Protein AF-A0A748CV13-F1 (afdb_monomer)

Solvent-accessible surface area (backbone atoms only — not comparable to full-atom values): 3753 Å² total; per-residue (Å²): 87,70,58,40,54,53,38,54,54,52,23,53,55,46,42,46,74,74,68,48,54,91,96,60,79,60,98,58,42,68,61,54,47,52,54,38,47,52,54,31,30,55,75,70,74,48,67,95,48,61,80,75,32,35,49,72,68,64,61,60,66,77,111

Radius of gyration: 13.03 Å; Cα contacts (8 Å, |Δi|>4): 43; chains: 1; bounding box: 25×20×38 Å

Structure 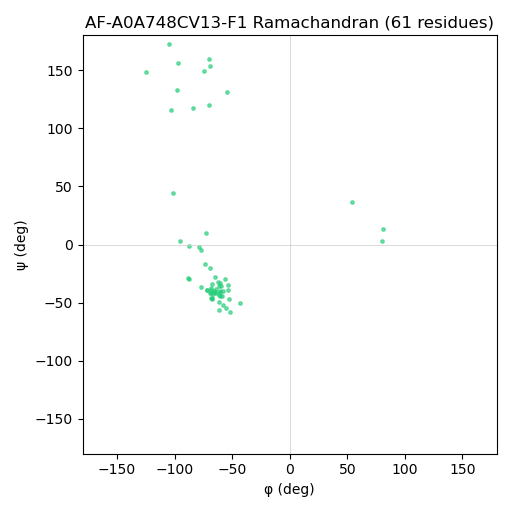(mmCIF, N/CA/C/O backbone):
data_AF-A0A748CV13-F1
#
_entry.id   AF-A0A748CV13-F1
#
loop_
_atom_site.group_PDB
_atom_site.id
_atom_site.type_symbol
_atom_site.label_atom_id
_atom_site.label_alt_id
_atom_site.label_comp_id
_atom_site.label_asym_id
_atom_site.label_entity_id
_atom_site.label_seq_id
_atom_site.pdbx_PDB_ins_code
_atom_site.Cartn_x
_atom_site.Cartn_y
_atom_site.Cartn_z
_atom_site.occupancy
_atom_site.B_iso_or_equiv
_atom_site.auth_seq_id
_atom_site.auth_comp_id
_atom_site.auth_asym_id
_atom_site.auth_atom_id
_atom_site.pdbx_PDB_model_num
ATOM 1 N N . ASP A 1 1 ? -4.626 -7.126 9.955 1.00 87.12 1 ASP A N 1
ATOM 2 C CA . ASP A 1 1 ? -5.746 -6.165 9.994 1.00 87.12 1 ASP A CA 1
ATOM 3 C C . ASP A 1 1 ? -6.389 -6.053 8.615 1.00 87.12 1 ASP A C 1
ATOM 5 O O . ASP A 1 1 ? -5.683 -6.205 7.622 1.00 87.12 1 ASP A O 1
ATOM 9 N N . LYS A 1 2 ? -7.705 -5.820 8.533 1.00 88.69 2 LYS A N 1
ATOM 10 C CA . LYS A 1 2 ? -8.414 -5.688 7.252 1.00 88.69 2 LYS A CA 1
ATOM 11 C C . LYS A 1 2 ? -8.027 -4.415 6.488 1.00 88.69 2 LYS A C 1
ATOM 13 O O . LYS A 1 2 ? -7.927 -4.481 5.267 1.00 88.69 2 LYS A O 1
ATOM 18 N N . ARG A 1 3 ? -7.827 -3.279 7.162 1.00 89.38 3 ARG A N 1
ATOM 19 C CA . ARG A 1 3 ? -7.441 -2.000 6.540 1.00 89.38 3 ARG A CA 1
ATOM 20 C C . ARG A 1 3 ? -6.033 -2.084 5.974 1.00 89.38 3 ARG A C 1
ATOM 22 O O . ARG A 1 3 ? -5.847 -1.778 4.800 1.00 89.38 3 ARG A O 1
ATOM 29 N N . PHE A 1 4 ? -5.097 -2.609 6.767 1.00 89.88 4 PHE A N 1
ATOM 30 C CA . PHE A 1 4 ? -3.760 -2.951 6.292 1.00 89.88 4 PHE A CA 1
ATOM 31 C C . PHE A 1 4 ? -3.827 -3.832 5.033 1.00 89.88 4 PHE A C 1
ATOM 33 O O . PHE A 1 4 ? -3.417 -3.422 3.959 1.00 89.88 4 PHE A O 1
ATOM 40 N N . TYR A 1 5 ? -4.477 -4.994 5.113 1.00 92.12 5 TYR A N 1
ATOM 41 C CA . TYR A 1 5 ? -4.531 -5.915 3.975 1.00 92.12 5 TYR A CA 1
ATOM 42 C C . TYR A 1 5 ? -5.185 -5.310 2.721 1.00 92.12 5 TYR A C 1
ATOM 44 O O . TYR A 1 5 ? -4.770 -5.590 1.601 1.00 92.12 5 TYR A O 1
ATOM 52 N N . THR A 1 6 ? -6.211 -4.473 2.893 1.00 93.69 6 THR A N 1
ATOM 53 C CA . THR A 1 6 ? -6.938 -3.887 1.760 1.00 93.69 6 THR A CA 1
ATOM 54 C C . THR A 1 6 ? -6.077 -2.890 0.978 1.00 93.69 6 THR A C 1
ATOM 56 O O . THR A 1 6 ? -6.117 -2.922 -0.251 1.00 93.69 6 THR A O 1
ATOM 59 N N . HIS A 1 7 ? -5.297 -2.029 1.646 1.00 92.44 7 HIS A N 1
ATOM 60 C CA . HIS A 1 7 ? -4.452 -1.067 0.926 1.00 92.44 7 HIS A CA 1
ATOM 61 C C . HIS A 1 7 ? -3.262 -1.751 0.237 1.00 92.44 7 HIS A C 1
ATOM 63 O O . HIS A 1 7 ? -3.015 -1.470 -0.929 1.00 92.44 7 HIS A O 1
ATOM 69 N N . GLU A 1 8 ? -2.635 -2.739 0.881 1.00 93.50 8 GLU A N 1
ATOM 70 C CA . GLU A 1 8 ? -1.528 -3.528 0.315 1.00 93.50 8 GLU A CA 1
ATOM 71 C C . GLU A 1 8 ? -1.936 -4.295 -0.957 1.00 93.50 8 GLU A C 1
ATOM 73 O O . GLU A 1 8 ? -1.216 -4.334 -1.954 1.00 93.50 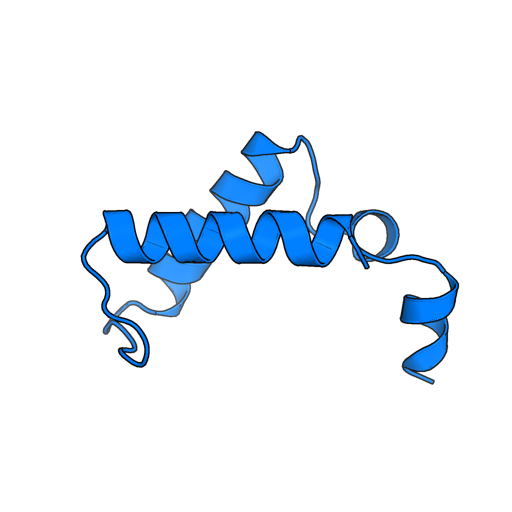8 GLU A O 1
ATOM 78 N N . VAL A 1 9 ? -3.142 -4.878 -0.980 1.00 95.44 9 VAL A N 1
ATOM 79 C CA . VAL A 1 9 ? -3.659 -5.535 -2.195 1.00 95.44 9 VAL A CA 1
ATOM 80 C C . VAL A 1 9 ? -3.866 -4.518 -3.319 1.00 95.44 9 VAL A C 1
ATOM 82 O O . VAL A 1 9 ? -3.540 -4.797 -4.474 1.00 95.44 9 VAL A O 1
ATOM 85 N N . ARG A 1 10 ? -4.378 -3.325 -2.997 1.00 95.75 10 ARG A N 1
ATOM 86 C CA . ARG A 1 10 ? -4.565 -2.255 -3.981 1.00 95.75 10 ARG A CA 1
ATOM 87 C C . ARG A 1 10 ? -3.230 -1.706 -4.490 1.00 95.75 10 ARG A C 1
ATOM 89 O O . ARG A 1 10 ? -3.128 -1.339 -5.661 1.00 95.75 10 ARG A O 1
ATOM 96 N N . GLU A 1 11 ? -2.215 -1.674 -3.635 1.00 95.56 11 GLU A N 1
ATOM 97 C CA . GLU A 1 11 ? -0.843 -1.324 -3.990 1.00 95.56 11 GLU A CA 1
ATOM 98 C C . GLU A 1 11 ? -0.281 -2.315 -5.010 1.00 95.56 11 GLU A C 1
ATOM 100 O O . GLU A 1 11 ? 0.159 -1.905 -6.086 1.00 95.56 11 GLU A O 1
ATOM 105 N N . LEU A 1 12 ? -0.418 -3.619 -4.754 1.00 94.56 12 LEU A N 1
ATOM 106 C CA . LEU A 1 12 ? -0.001 -4.668 -5.688 1.00 94.56 12 LEU A CA 1
ATOM 107 C C . LEU A 1 12 ? -0.698 -4.557 -7.057 1.00 94.56 12 LEU A C 1
ATOM 109 O O . LEU A 1 12 ? -0.074 -4.741 -8.104 1.00 94.56 12 LEU A O 1
ATOM 113 N N . GLU A 1 13 ? -1.991 -4.230 -7.089 1.00 95.25 13 GLU A N 1
ATOM 114 C CA . GLU A 1 13 ? -2.698 -3.984 -8.352 1.00 95.25 13 GLU A CA 1
ATOM 115 C C . GLU A 1 13 ? -2.102 -2.807 -9.138 1.00 95.25 13 GLU A C 1
ATOM 117 O O . GLU A 1 13 ? -2.046 -2.852 -10.370 1.00 95.25 13 GLU A O 1
ATOM 122 N N . ARG A 1 14 ? -1.627 -1.764 -8.447 1.00 95.31 14 ARG A N 1
ATOM 123 C CA . ARG A 1 14 ? -0.958 -0.619 -9.079 1.00 95.31 14 ARG A CA 1
ATOM 124 C C . ARG A 1 14 ? 0.432 -0.983 -9.591 1.00 95.31 14 ARG A C 1
ATOM 126 O O . ARG A 1 14 ? 0.756 -0.591 -10.708 1.00 95.31 14 ARG A O 1
ATOM 133 N N . TYR A 1 15 ? 1.200 -1.789 -8.859 1.00 95.06 15 TYR A N 1
ATOM 134 C CA . TYR A 1 15 ? 2.456 -2.364 -9.362 1.00 95.06 15 TYR A CA 1
ATOM 135 C C . TYR A 1 15 ? 2.253 -3.080 -10.702 1.00 95.06 15 TYR A C 1
ATOM 137 O O . TYR A 1 15 ? 2.962 -2.816 -11.676 1.00 95.06 15 TYR A O 1
ATOM 145 N N . ARG A 1 16 ? 1.216 -3.919 -10.793 1.00 94.56 16 ARG A N 1
ATOM 146 C CA . ARG A 1 16 ? 0.864 -4.622 -12.035 1.00 94.56 16 ARG A CA 1
ATOM 147 C C . ARG A 1 16 ? 0.437 -3.664 -13.146 1.00 94.56 16 ARG A C 1
ATOM 149 O O . ARG A 1 16 ? 0.808 -3.872 -14.299 1.00 94.56 16 ARG A O 1
ATOM 156 N N . ALA A 1 17 ? -0.296 -2.599 -12.818 1.00 94.25 17 ALA A N 1
ATOM 157 C CA . ALA A 1 17 ? -0.678 -1.563 -13.782 1.00 94.25 17 ALA A CA 1
ATOM 158 C C . ALA A 1 17 ? 0.529 -0.781 -14.336 1.00 94.25 17 ALA A C 1
ATOM 160 O O . ALA A 1 17 ? 0.485 -0.327 -15.478 1.00 94.25 17 ALA A O 1
ATOM 161 N N . LEU A 1 18 ? 1.615 -0.668 -13.563 1.00 93.56 18 LEU A N 1
ATOM 162 C CA . LEU A 1 18 ? 2.900 -0.116 -14.007 1.00 93.56 18 LEU A CA 1
ATOM 163 C C . LEU A 1 18 ? 3.733 -1.109 -14.839 1.00 93.56 18 LEU A C 1
ATOM 165 O O . LEU A 1 18 ? 4.808 -0.756 -15.317 1.00 93.56 18 LEU A O 1
ATOM 169 N N . GLY A 1 19 ? 3.252 -2.342 -15.033 1.00 94.81 19 GLY A N 1
ATOM 170 C CA . GLY A 1 19 ? 3.957 -3.389 -15.775 1.00 94.81 19 GLY A CA 1
ATOM 171 C C . GLY A 1 19 ? 5.034 -4.109 -14.964 1.00 94.81 19 GLY A C 1
ATOM 172 O O . GLY A 1 19 ? 5.849 -4.828 -15.541 1.00 94.81 19 GLY A O 1
ATOM 173 N N . ILE A 1 20 ? 5.048 -3.939 -13.640 1.00 94.06 20 ILE A N 1
ATOM 174 C CA . ILE A 1 20 ? 5.997 -4.620 -12.759 1.00 94.06 20 ILE A CA 1
ATOM 175 C C . ILE A 1 20 ? 5.440 -6.006 -12.448 1.00 94.06 20 ILE A C 1
ATOM 177 O O . ILE A 1 20 ? 4.353 -6.147 -11.885 1.00 94.06 20 ILE A O 1
ATOM 181 N N . ALA A 1 21 ? 6.177 -7.032 -12.867 1.00 91.31 21 ALA A N 1
ATOM 182 C CA . ALA A 1 21 ? 5.793 -8.418 -12.657 1.00 91.31 21 ALA A CA 1
ATOM 183 C C . ALA A 1 21 ? 6.003 -8.845 -11.199 1.00 91.31 21 ALA A C 1
ATOM 185 O O . ALA A 1 21 ? 6.938 -8.397 -10.531 1.00 91.31 21 ALA A O 1
ATOM 186 N N . ASP A 1 22 ? 5.172 -9.776 -10.734 1.00 88.94 22 ASP A N 1
ATOM 187 C CA . ASP A 1 22 ? 5.311 -10.377 -9.410 1.00 88.94 22 ASP A CA 1
ATOM 188 C C . ASP A 1 22 ? 6.732 -10.970 -9.244 1.00 88.94 22 ASP A C 1
ATOM 190 O O . ASP A 1 22 ? 7.238 -11.677 -10.118 1.00 88.94 22 ASP A O 1
ATOM 194 N N . GLY A 1 23 ? 7.395 -10.659 -8.125 1.00 88.75 23 GLY A N 1
ATOM 195 C CA . GLY A 1 23 ? 8.767 -11.104 -7.838 1.00 88.75 23 GLY A CA 1
ATOM 196 C C . GLY A 1 23 ? 9.878 -10.293 -8.517 1.00 88.75 23 GLY A C 1
ATOM 197 O O . GLY A 1 23 ? 11.050 -10.633 -8.363 1.00 88.75 23 GLY A O 1
ATOM 198 N N . THR A 1 24 ? 9.540 -9.224 -9.245 1.00 91.56 24 THR A N 1
ATOM 199 C CA . THR A 1 24 ? 10.514 -8.291 -9.828 1.00 91.56 24 THR A CA 1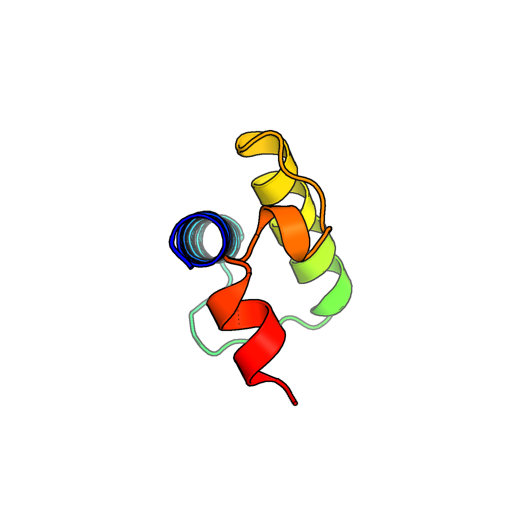
ATOM 200 C C . THR A 1 24 ? 10.677 -7.063 -8.940 1.00 91.56 24 THR A C 1
ATOM 202 O O . THR A 1 24 ? 9.693 -6.453 -8.532 1.00 91.56 24 THR A O 1
ATOM 205 N N . VAL A 1 25 ? 11.926 -6.672 -8.684 1.00 90.19 25 VAL A N 1
ATOM 206 C CA . VAL A 1 25 ? 12.268 -5.421 -7.998 1.00 90.19 25 VAL A CA 1
ATOM 207 C C . VAL A 1 25 ? 12.747 -4.426 -9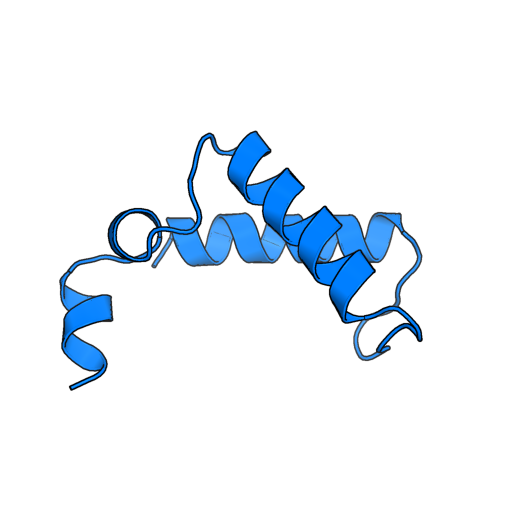.061 1.00 90.19 25 VAL A C 1
ATOM 209 O O . VAL A 1 25 ? 13.735 -4.723 -9.738 1.00 90.19 25 VAL A O 1
ATOM 212 N N . PRO A 1 26 ? 12.043 -3.303 -9.291 1.00 91.44 26 PRO A N 1
ATOM 213 C CA . PRO A 1 26 ? 12.486 -2.297 -10.253 1.00 91.44 26 PRO A CA 1
ATOM 214 C C . PRO A 1 26 ? 13.737 -1.567 -9.736 1.00 91.44 26 PRO A C 1
ATOM 216 O O . PRO A 1 26 ? 14.011 -1.561 -8.542 1.00 91.44 26 PRO A O 1
ATOM 219 N N . GLU A 1 27 ? 14.503 -0.936 -10.629 1.00 92.75 27 GLU A N 1
ATOM 220 C CA . GLU A 1 27 ? 15.736 -0.217 -10.255 1.00 92.75 27 GLU A CA 1
ATOM 221 C C . GLU A 1 27 ? 15.466 0.962 -9.303 1.00 92.75 27 GLU A C 1
ATOM 223 O O . GLU A 1 27 ? 16.275 1.254 -8.428 1.00 92.75 27 GLU A O 1
ATOM 228 N N . ASN A 1 28 ? 14.306 1.607 -9.442 1.00 92.75 28 ASN A N 1
ATOM 229 C CA . ASN A 1 28 ? 13.818 2.671 -8.568 1.00 92.75 28 ASN A CA 1
ATOM 230 C C . ASN A 1 28 ? 12.759 2.159 -7.572 1.00 92.75 28 ASN A C 1
ATOM 232 O O . ASN A 1 28 ? 11.725 2.798 -7.371 1.00 92.75 28 ASN A O 1
ATOM 236 N N . ASP A 1 29 ? 13.010 0.996 -6.965 1.00 93.25 29 ASP A N 1
ATOM 237 C CA . ASP A 1 29 ? 12.124 0.298 -6.021 1.00 93.25 29 ASP A CA 1
ATOM 238 C C . ASP A 1 29 ? 11.471 1.203 -4.979 1.00 93.25 29 ASP A C 1
ATOM 240 O O . ASP A 1 29 ? 10.248 1.192 -4.854 1.00 93.25 29 ASP A O 1
ATOM 244 N N . TYR A 1 30 ? 12.258 2.028 -4.294 1.00 93.44 30 TYR A N 1
ATOM 245 C CA . TYR A 1 30 ? 11.765 2.929 -3.262 1.00 93.44 30 TYR A CA 1
ATOM 246 C C . TYR A 1 30 ? 10.800 3.982 -3.814 1.00 93.44 30 TYR A C 1
ATOM 248 O O . TYR A 1 30 ? 9.780 4.274 -3.196 1.00 93.44 30 TYR A O 1
ATOM 256 N N . GLU A 1 31 ? 11.104 4.561 -4.977 1.00 95.75 31 GLU A N 1
ATOM 257 C CA . GLU A 1 31 ? 10.257 5.585 -5.594 1.00 95.75 31 GLU A CA 1
ATOM 258 C C . GLU A 1 31 ? 8.937 4.981 -6.070 1.00 95.75 31 GLU A C 1
ATOM 260 O O . GLU A 1 31 ? 7.867 5.534 -5.804 1.00 95.75 31 GLU A O 1
ATOM 265 N N . VAL A 1 32 ? 9.011 3.834 -6.751 1.00 95.25 32 VAL A N 1
ATOM 266 C CA . VAL A 1 32 ? 7.828 3.096 -7.194 1.00 95.25 32 VAL A CA 1
ATOM 267 C C . VAL A 1 32 ? 6.962 2.753 -5.992 1.0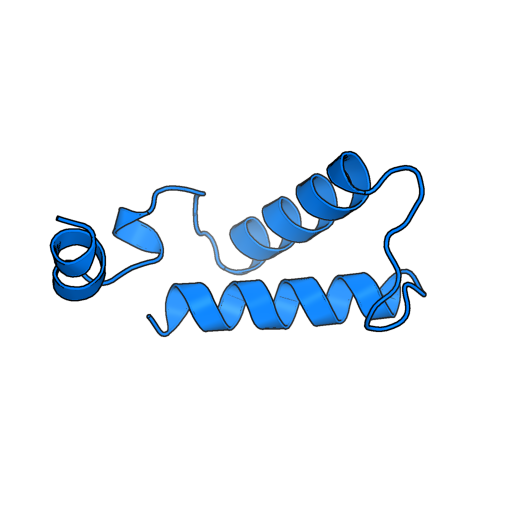0 95.25 32 VAL A C 1
ATOM 269 O O . VAL A 1 32 ? 5.786 3.108 -6.001 1.00 95.25 32 VAL A O 1
ATOM 272 N N . TRP A 1 33 ? 7.557 2.142 -4.964 1.00 95.31 33 TRP A N 1
ATOM 273 C CA . TRP A 1 33 ? 6.880 1.777 -3.725 1.00 95.31 33 TRP A CA 1
ATOM 274 C C . TRP A 1 33 ? 6.213 2.982 -3.081 1.00 95.31 33 TRP A C 1
ATOM 276 O O . TRP A 1 33 ? 5.006 2.979 -2.876 1.00 95.31 33 TRP A O 1
ATOM 286 N N . ASN A 1 34 ? 6.958 4.059 -2.836 1.00 95.88 34 ASN A N 1
ATOM 287 C CA . ASN A 1 34 ? 6.430 5.232 -2.150 1.00 95.88 34 ASN A CA 1
ATOM 288 C C . ASN A 1 34 ? 5.252 5.858 -2.914 1.00 95.88 34 ASN A C 1
ATOM 290 O O . ASN A 1 34 ? 4.258 6.258 -2.304 1.00 95.88 34 ASN A O 1
ATOM 294 N N . ASN A 1 35 ? 5.340 5.916 -4.246 1.00 95.31 35 ASN A N 1
ATOM 295 C CA . ASN A 1 35 ? 4.276 6.445 -5.092 1.00 95.31 35 ASN A CA 1
ATOM 296 C C . ASN A 1 35 ? 3.032 5.547 -5.079 1.00 95.31 35 ASN A C 1
ATOM 298 O O . ASN A 1 35 ? 1.916 6.052 -4.937 1.00 95.31 35 ASN A O 1
ATOM 302 N N . THR A 1 36 ? 3.191 4.226 -5.216 1.00 95.75 36 THR A N 1
ATOM 303 C CA . THR A 1 36 ? 2.056 3.291 -5.190 1.00 95.75 36 THR A CA 1
ATOM 304 C C . THR A 1 36 ? 1.431 3.200 -3.804 1.00 95.75 36 THR A C 1
ATOM 306 O O . THR A 1 36 ? 0.205 3.250 -3.698 1.00 95.75 36 THR A O 1
ATOM 309 N N . HIS A 1 37 ? 2.254 3.152 -2.759 1.00 95.25 37 HIS A N 1
ATOM 310 C CA . HIS A 1 37 ? 1.848 3.086 -1.361 1.00 95.25 37 HIS A CA 1
ATOM 311 C C . HIS A 1 37 ? 1.045 4.325 -0.964 1.00 95.25 37 HI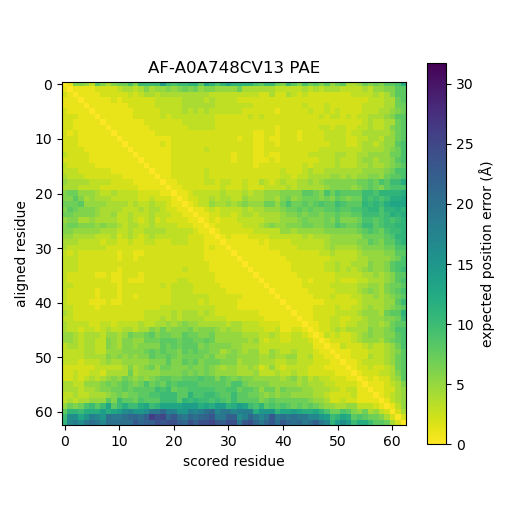S A C 1
ATOM 313 O O . HIS A 1 37 ? -0.128 4.217 -0.599 1.00 95.25 37 HIS A O 1
ATOM 319 N N . THR A 1 38 ? 1.615 5.519 -1.157 1.00 94.88 38 THR A N 1
ATOM 320 C CA . THR A 1 38 ? 0.948 6.790 -0.826 1.00 94.88 38 THR A CA 1
ATOM 321 C C . THR A 1 38 ? -0.372 6.939 -1.581 1.00 94.88 38 THR A C 1
ATOM 323 O O . THR A 1 38 ? -1.392 7.258 -0.973 1.00 94.88 38 THR A O 1
ATOM 326 N N . ALA A 1 39 ? -0.399 6.616 -2.880 1.00 95.19 39 ALA A N 1
ATOM 327 C CA . ALA A 1 39 ? -1.623 6.691 -3.675 1.00 95.19 39 ALA A CA 1
ATOM 328 C C . ALA A 1 39 ? -2.738 5.767 -3.146 1.00 95.19 39 ALA A C 1
ATOM 330 O O . ALA A 1 39 ? -3.918 6.098 -3.250 1.00 95.19 39 ALA A O 1
ATOM 331 N N . THR A 1 40 ? -2.396 4.605 -2.580 1.00 95.12 40 THR A N 1
ATOM 332 C CA . THR A 1 40 ? -3.404 3.679 -2.030 1.00 95.12 40 THR A CA 1
ATOM 333 C C . THR A 1 40 ? -3.929 4.130 -0.676 1.00 95.12 40 THR A C 1
ATOM 335 O O . THR A 1 40 ? -5.124 4.000 -0.414 1.00 95.12 40 THR A O 1
ATOM 338 N N . LEU A 1 41 ? -3.075 4.717 0.163 1.00 95.00 41 LEU A N 1
ATOM 339 C CA . LEU A 1 41 ? -3.509 5.337 1.410 1.00 95.00 41 LEU A CA 1
ATOM 340 C C . LEU A 1 41 ? -4.493 6.479 1.125 1.00 95.00 41 LEU A C 1
ATOM 342 O O . LEU A 1 41 ? -5.562 6.534 1.736 1.00 95.00 41 LEU A O 1
ATOM 346 N N . GLU A 1 42 ? -4.192 7.325 0.136 1.00 93.94 42 GLU A N 1
ATOM 347 C CA . GLU A 1 42 ? -5.073 8.413 -0.302 1.00 93.94 42 GLU A CA 1
ATOM 348 C C . GLU A 1 42 ? -6.422 7.908 -0.839 1.00 93.94 42 GLU A C 1
ATOM 350 O O . GLU A 1 42 ? -7.464 8.440 -0.440 1.00 93.94 42 GLU A O 1
ATOM 355 N 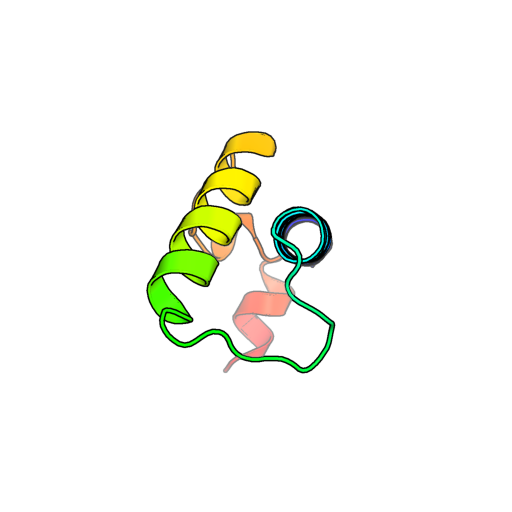N . ASP A 1 43 ? -6.433 6.846 -1.660 1.00 93.19 43 ASP A N 1
ATOM 356 C CA . ASP A 1 43 ? -7.665 6.216 -2.172 1.00 93.19 43 ASP A CA 1
ATOM 357 C C . ASP A 1 43 ? -8.627 5.837 -1.026 1.00 93.19 43 ASP A C 1
ATOM 359 O O . ASP A 1 43 ? -9.848 6.003 -1.136 1.00 93.19 43 ASP A O 1
ATOM 363 N N . TYR A 1 44 ? -8.082 5.350 0.094 1.00 91.31 44 TYR A N 1
ATOM 364 C CA . TYR A 1 44 ? -8.849 4.930 1.269 1.00 91.31 44 TYR A CA 1
ATOM 365 C C . TYR A 1 44 ? -8.982 6.005 2.354 1.00 91.31 44 TYR A C 1
ATOM 367 O O . TYR A 1 44 ? -9.601 5.741 3.389 1.00 91.31 44 TYR A O 1
ATOM 375 N N . LYS A 1 45 ? -8.465 7.221 2.123 1.00 91.69 45 LYS A N 1
ATOM 376 C CA . LYS A 1 45 ? -8.406 8.314 3.113 1.00 91.69 45 LYS A CA 1
ATOM 377 C C . LYS A 1 45 ? -7.722 7.889 4.419 1.00 91.69 45 LYS A C 1
ATOM 379 O O . LYS A 1 45 ? -8.141 8.284 5.508 1.00 91.69 45 LYS A O 1
ATOM 384 N N . LEU A 1 46 ? -6.701 7.051 4.297 1.00 90.81 46 LEU A N 1
ATOM 385 C CA . LEU A 1 46 ? -5.850 6.602 5.388 1.00 90.81 46 LEU A CA 1
ATOM 386 C C . LEU A 1 46 ? -4.579 7.454 5.427 1.00 90.81 46 LEU A C 1
ATOM 388 O O . LEU A 1 46 ? -4.176 8.038 4.423 1.00 90.81 46 LEU A O 1
ATOM 392 N N . SER A 1 47 ? -3.946 7.517 6.594 1.00 89.00 47 SER A N 1
ATOM 393 C CA . SER A 1 47 ? -2.546 7.926 6.705 1.00 89.00 47 SER A CA 1
ATOM 394 C C . SER A 1 47 ? -1.677 6.694 6.959 1.00 89.00 47 SER A C 1
ATOM 396 O O . SER A 1 47 ? -2.191 5.605 7.216 1.00 89.00 47 SER A O 1
ATOM 398 N N . SER A 1 48 ? -0.360 6.878 6.931 1.00 86.38 48 SER A N 1
ATOM 399 C CA . SER A 1 48 ? 0.628 5.857 7.296 1.00 86.38 48 SER A CA 1
ATOM 400 C C . SER A 1 48 ? 0.705 5.578 8.807 1.00 86.38 48 SER A C 1
ATOM 402 O O . SER A 1 48 ? 1.617 4.893 9.260 1.00 86.38 48 SER A O 1
ATOM 404 N N . ASP A 1 49 ? -0.227 6.110 9.604 1.00 89.31 49 ASP A N 1
ATOM 405 C CA . ASP A 1 49 ? -0.303 5.841 11.037 1.00 89.31 49 ASP A CA 1
ATOM 406 C C . ASP A 1 49 ? -0.744 4.390 11.282 1.00 89.31 49 ASP A C 1
ATOM 408 O O . ASP A 1 49 ? -1.842 3.971 10.900 1.00 89.31 49 ASP A O 1
ATOM 412 N N . GLU A 1 50 ? 0.108 3.624 11.961 1.00 84.81 50 GLU A N 1
ATOM 413 C CA . GLU A 1 50 ? -0.135 2.220 12.287 1.00 84.81 50 GLU A CA 1
ATOM 414 C C . GLU A 1 50 ? -1.442 2.013 13.070 1.00 84.81 50 GLU A C 1
ATOM 416 O O . GLU A 1 50 ? -2.114 1.000 12.887 1.00 84.81 50 GLU A O 1
ATOM 421 N N . THR A 1 51 ? -1.877 2.987 13.873 1.00 87.38 51 THR A N 1
ATOM 422 C CA . THR A 1 51 ? -3.150 2.920 14.615 1.00 87.38 51 THR A CA 1
ATOM 423 C C . THR A 1 51 ? -4.386 3.002 13.723 1.00 87.38 51 THR A C 1
ATOM 425 O O . THR A 1 51 ? -5.476 2.575 14.116 1.00 87.38 51 THR A O 1
ATOM 428 N N . LEU A 1 52 ? -4.240 3.529 12.505 1.00 86.50 52 LEU A N 1
ATOM 429 C CA . LEU A 1 52 ? -5.304 3.547 11.505 1.00 86.50 52 LEU A CA 1
ATOM 430 C C . LEU A 1 52 ? -5.307 2.281 10.653 1.00 86.50 52 LEU A C 1
ATOM 432 O O . LEU A 1 52 ? -6.381 1.880 10.186 1.00 86.50 52 LEU A O 1
ATOM 436 N N . LEU A 1 53 ? -4.135 1.667 10.470 1.00 86.62 53 LEU A N 1
ATOM 437 C CA . LEU A 1 53 ? -3.925 0.478 9.647 1.00 86.62 53 LEU A CA 1
ATOM 438 C C . LEU A 1 53 ? -4.151 -0.833 10.402 1.00 86.62 53 LEU A C 1
ATOM 440 O O . LEU A 1 53 ? -4.562 -1.811 9.774 1.00 86.62 53 LEU A O 1
ATOM 444 N N . TYR A 1 54 ? -3.915 -0.857 11.715 1.00 85.62 54 TYR A N 1
ATOM 445 C CA . TYR A 1 54 ? -3.942 -2.055 12.549 1.00 85.62 54 TYR A CA 1
ATOM 446 C C . TYR A 1 54 ? -4.894 -1.940 13.743 1.00 85.62 54 TYR A C 1
ATOM 448 O O . TYR A 1 54 ? -5.072 -0.871 14.326 1.00 85.62 54 TYR A O 1
ATOM 456 N N . THR A 1 55 ? -5.473 -3.069 14.160 1.00 87.12 55 THR A N 1
ATOM 457 C CA . THR A 1 55 ? -6.195 -3.148 15.427 1.00 87.12 55 THR A CA 1
ATOM 458 C C . THR A 1 55 ? -5.219 -3.034 16.601 1.00 87.12 55 THR A C 1
ATOM 460 O O . THR A 1 55 ? -4.056 -3.438 16.481 1.00 87.12 55 THR A O 1
ATOM 463 N N . PRO A 1 56 ? -5.676 -2.551 17.770 1.00 86.00 56 PRO A N 1
ATOM 464 C CA . PRO A 1 56 ? -4.844 -2.491 18.969 1.00 86.00 56 PRO A CA 1
ATOM 465 C C . PRO A 1 56 ? -4.199 -3.834 19.338 1.00 86.00 56 PRO A C 1
ATOM 467 O O . PRO A 1 56 ? -3.063 -3.870 19.799 1.00 86.00 56 PRO A O 1
ATOM 470 N N . GLU A 1 57 ? -4.887 -4.955 19.112 1.00 84.31 57 GLU A N 1
ATOM 471 C CA . GLU A 1 57 ? -4.354 -6.297 19.371 1.00 84.31 57 GLU A CA 1
ATOM 472 C C . GLU A 1 57 ? -3.168 -6.627 18.457 1.00 84.31 57 GLU A C 1
ATOM 474 O O . GLU A 1 57 ? -2.181 -7.206 18.912 1.00 84.31 57 GLU A O 1
ATOM 479 N N . ALA A 1 58 ? -3.240 -6.237 17.182 1.00 84.88 58 ALA A N 1
ATOM 480 C CA . ALA A 1 58 ? -2.155 -6.443 16.229 1.00 84.88 58 ALA A CA 1
ATOM 481 C C . ALA A 1 58 ? -0.926 -5.583 16.570 1.00 84.88 58 ALA A C 1
ATOM 483 O O . ALA A 1 58 ? 0.195 -6.074 16.468 1.00 84.88 58 ALA A O 1
ATOM 484 N N . LEU A 1 59 ? -1.136 -4.351 17.050 1.00 84.56 59 LEU A N 1
ATOM 485 C CA . LEU A 1 59 ? -0.05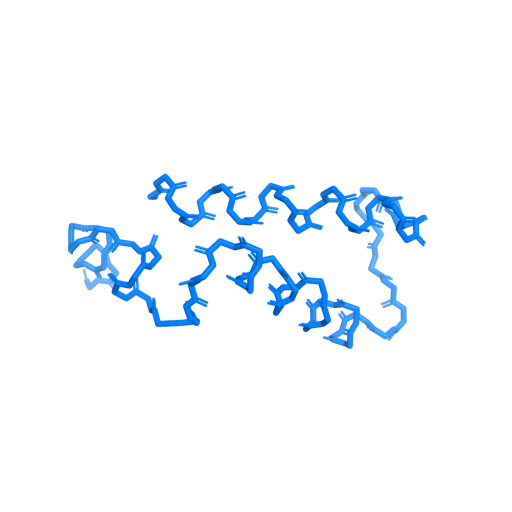9 -3.470 17.521 1.00 84.56 59 LEU A CA 1
ATOM 486 C C . LEU A 1 59 ? 0.621 -4.012 18.784 1.00 84.56 59 LEU A C 1
ATOM 488 O O . LEU A 1 59 ? 1.842 -4.014 18.889 1.00 84.56 59 LEU A O 1
ATOM 492 N N . ASN A 1 60 ? -0.163 -4.528 19.734 1.00 81.31 60 ASN A N 1
ATOM 493 C CA . ASN A 1 60 ? 0.362 -5.066 20.992 1.00 81.31 60 ASN A CA 1
ATOM 494 C C . ASN A 1 60 ? 1.069 -6.421 20.836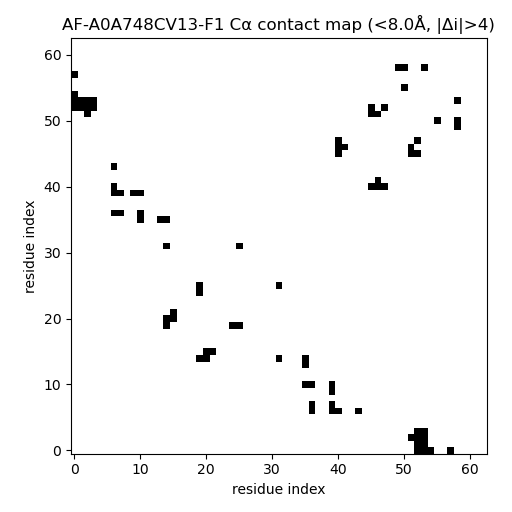 1.00 81.31 60 ASN A C 1
ATOM 496 O O . ASN A 1 60 ? 1.808 -6.819 21.730 1.00 81.31 60 ASN A O 1
ATOM 500 N N . SER A 1 61 ? 0.861 -7.122 19.717 1.00 73.56 61 SER A N 1
ATOM 501 C CA . SER A 1 61 ? 1.511 -8.409 19.421 1.00 73.56 61 SER A CA 1
ATOM 502 C C . SER A 1 61 ? 2.971 -8.270 18.959 1.00 73.56 61 SER A C 1
ATOM 504 O O . SER A 1 61 ? 3.633 -9.280 18.742 1.00 73.56 61 SER A O 1
ATOM 506 N N . GLN A 1 62 ? 3.466 -7.039 18.779 1.00 59.97 62 GLN A N 1
ATOM 507 C CA . GLN A 1 62 ? 4.852 -6.729 18.399 1.00 59.97 62 GLN A CA 1
ATOM 508 C C . GLN A 1 62 ? 5.804 -6.611 19.615 1.00 59.97 62 GLN A C 1
ATOM 510 O O . GLN A 1 62 ? 6.993 -6.369 19.413 1.00 59.97 62 GLN A O 1
ATOM 515 N N . ASN A 1 63 ? 5.299 -6.762 20.853 1.00 51.38 63 ASN A N 1
ATOM 516 C CA . ASN A 1 63 ? 6.067 -6.683 22.110 1.00 51.38 63 ASN A CA 1
ATOM 517 C C . ASN A 1 63 ? 6.413 -8.054 22.701 1.00 51.38 63 ASN A C 1
ATOM 519 O O . ASN A 1 63 ? 5.525 -8.937 22.710 1.00 51.38 63 ASN A O 1
#

Nearest PDB structures (foldseek):
  8ukh-assembly2_D  TM=6.282E-01  e=6.120E+00  Plasmodium falciparum 3D7
  8t8l-assembly1_A  TM=4.679E-01  e=6.955E+00  Aquifex aeolicus

Organism: Salmonella enterica (NCBI:txid28901)

pLDDT: mean 90.12, std 7.63, range [51.38, 95.88]

Foldseek 3Di:
DVQLVVLVVQLVVVCVVVVNDPPDQDPPNVVSSVVSSVVSCVVVVHDPDVVRRDDPVVVVVVD

Secondary structure (DSSP, 8-state):
-HHHHHHHHHHHHHHHHTTPPTT---TTHHHHHHHHHHHHHHHTT--S-HHHHS-HHHHHTT-

Mean predicted aligned error: 4.23 Å

Sequence (63 aa):
DKRFYTHEVRELERYRALGIADGTVPENDYEVWNNTHTATLEDYKLSSDETLLYTPEALNSQN